Protein AF-A0A645IDK8-F1 (afdb_monomer_lite)

Secondary structure (DSSP, 8-state):
----S--TT-S--TTGGGGGT--SS-GGG--HHHHHHHHHHT-TT----EEE----GGGTS--HHHHHHHHHHHHHHHHH-TTSEEEP-PPPP-S--TTSHHHHHHHHHT-

Sequence (111 aa):
MSNSGLKKGILFNDYAMVEFGANDLGHNGDIAWVKATEDFLNKSDCDRNVIMWSWCGGCSDNTETGINAYLKNMDKLEKKFPNVTFVYMTGHLDGSGKNGNLNKINNIIRT

Organism: NCBI:txid1076179

Foldseek 3Di:
DDDQLDDPPDPDSPPNLVVQPDDFPQQQQDDSSLSSVVVQCPPPPDPAQEDEHAHDCSLQPYDPVSLVSRVVSLVVVCVVRVSHHYDQDQHDDDPQPCPGSSVVSRVSSVD

Radius of gyration: 14.66 Å; chains: 1; bounding box: 45×23×33 Å

Structure (mmCIF, N/CA/C/O backbone):
data_AF-A0A645IDK8-F1
#
_entry.id   AF-A0A645IDK8-F1
#
loop_
_atom_site.group_PDB
_atom_site.id
_atom_site.type_symbol
_atom_site.label_atom_id
_atom_site.label_alt_id
_atom_site.label_comp_id
_atom_site.label_asym_id
_atom_site.label_entity_id
_atom_site.label_seq_id
_atom_site.pdbx_PDB_ins_code
_atom_site.Cartn_x
_atom_site.Cartn_y
_atom_site.Cartn_z
_atom_site.occupancy
_atom_site.B_iso_or_equiv
_atom_site.auth_seq_id
_atom_site.auth_comp_id
_atom_site.auth_asym_id
_atom_site.auth_atom_id
_atom_site.pdbx_PDB_model_num
ATOM 1 N N . MET A 1 1 ? -26.448 -5.672 1.280 1.00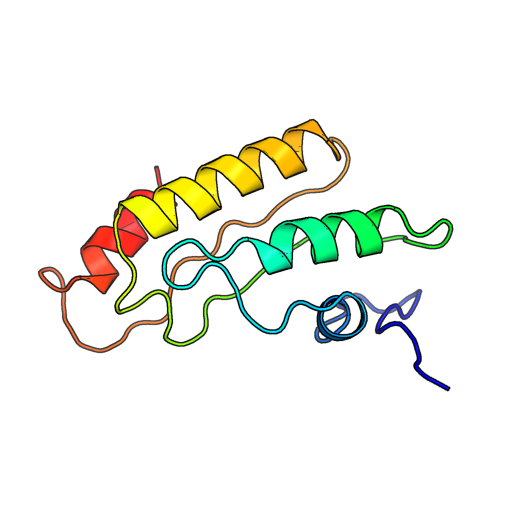 38.19 1 MET A N 1
ATOM 2 C CA . MET A 1 1 ? -25.750 -5.519 2.571 1.00 38.19 1 MET A CA 1
ATOM 3 C C . MET A 1 1 ? -24.264 -5.661 2.276 1.00 38.19 1 MET A C 1
ATOM 5 O O . MET A 1 1 ? -23.831 -6.782 2.045 1.00 38.19 1 MET A O 1
ATOM 9 N N . SER A 1 2 ? -23.530 -4.550 2.120 1.00 46.19 2 SER A N 1
ATOM 10 C CA . SER A 1 2 ? -22.063 -4.619 2.038 1.00 46.19 2 SER A CA 1
ATOM 11 C C . SER A 1 2 ? -21.553 -4.902 3.445 1.00 46.19 2 SER A C 1
ATOM 13 O O . SER A 1 2 ? -22.132 -4.415 4.419 1.00 46.19 2 SER A O 1
ATOM 15 N N . ASN A 1 3 ? -20.572 -5.783 3.567 1.00 58.38 3 ASN A N 1
ATOM 16 C CA . ASN A 1 3 ? -20.167 -6.319 4.856 1.00 58.38 3 ASN A CA 1
ATOM 17 C C . ASN A 1 3 ? -18.733 -5.899 5.165 1.00 58.38 3 ASN A C 1
ATOM 19 O O . ASN A 1 3 ? -17.939 -6.766 5.491 1.00 58.38 3 ASN A O 1
ATOM 23 N N . SER A 1 4 ? -18.416 -4.604 5.023 1.00 5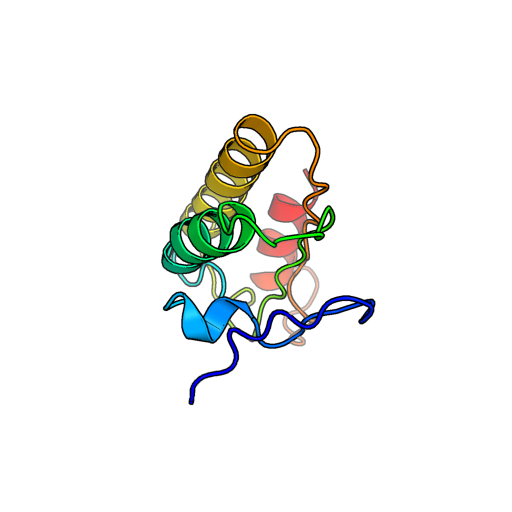8.91 4 SER A N 1
ATOM 24 C CA . SER A 1 4 ? -17.187 -3.841 5.354 1.00 58.91 4 SER A CA 1
ATOM 25 C C . SER A 1 4 ? -15.807 -4.462 5.068 1.00 58.91 4 SER A C 1
ATOM 27 O O . SER A 1 4 ? -14.790 -3.875 5.427 1.00 58.91 4 SER A O 1
ATOM 29 N N . GLY A 1 5 ? -15.745 -5.680 4.542 1.00 69.88 5 GLY A N 1
ATOM 30 C CA . GLY A 1 5 ? -14.675 -6.665 4.729 1.00 69.88 5 GLY A CA 1
ATOM 31 C C . GLY A 1 5 ? -14.140 -6.876 6.156 1.00 69.88 5 GLY A C 1
ATOM 32 O O . GLY A 1 5 ? -13.385 -7.824 6.369 1.00 69.88 5 GLY A O 1
ATOM 33 N N . LEU A 1 6 ? -14.525 -6.064 7.151 1.00 81.00 6 LEU A N 1
ATOM 34 C CA . LEU A 1 6 ? -14.132 -6.223 8.545 1.00 81.00 6 LEU A CA 1
ATOM 35 C C . LEU A 1 6 ? -14.875 -7.395 9.180 1.00 81.00 6 LEU A C 1
ATOM 37 O O . LEU A 1 6 ? -16.073 -7.325 9.450 1.00 81.00 6 LEU A O 1
ATOM 41 N N . LYS A 1 7 ? -14.138 -8.466 9.471 1.00 82.50 7 LYS A N 1
ATOM 42 C CA . LYS A 1 7 ? -14.645 -9.615 10.222 1.00 82.50 7 LYS A CA 1
ATOM 43 C C . LYS A 1 7 ? -13.856 -9.783 11.513 1.00 82.50 7 LYS A C 1
ATOM 45 O O . LYS A 1 7 ? -12.718 -10.251 11.504 1.00 82.50 7 LYS A O 1
ATOM 50 N N . LYS A 1 8 ? -14.454 -9.392 12.639 1.00 82.69 8 LYS A N 1
ATOM 51 C CA . LYS A 1 8 ? -13.853 -9.593 13.967 1.00 82.69 8 LYS A CA 1
ATOM 52 C C . LYS A 1 8 ? -13.538 -11.070 14.199 1.00 82.69 8 LYS A C 1
ATOM 54 O O . LYS A 1 8 ? -14.282 -11.941 13.750 1.00 82.69 8 LYS A O 1
ATOM 59 N N . GLY A 1 9 ? -12.433 -11.346 14.885 1.00 81.38 9 GLY A N 1
ATOM 60 C CA . GLY A 1 9 ? -11.978 -12.715 15.153 1.00 81.38 9 GLY A CA 1
ATOM 61 C C . GLY A 1 9 ? -11.365 -13.446 13.951 1.00 81.38 9 GLY A C 1
ATOM 62 O O . GLY A 1 9 ? -10.907 -14.574 14.111 1.00 81.38 9 GLY A O 1
ATOM 63 N N . ILE A 1 10 ? -11.309 -12.822 12.769 1.00 81.75 10 ILE A N 1
ATOM 64 C CA . ILE A 1 10 ? -10.491 -13.300 11.650 1.00 81.75 10 ILE A CA 1
ATOM 65 C C . ILE A 1 10 ? -9.129 -12.613 11.697 1.00 81.75 10 ILE A C 1
ATOM 67 O O . ILE A 1 10 ? -9.041 -11.401 11.885 1.00 81.75 10 ILE A O 1
ATOM 71 N N . LEU A 1 11 ? -8.075 -13.407 11.495 1.00 81.00 11 L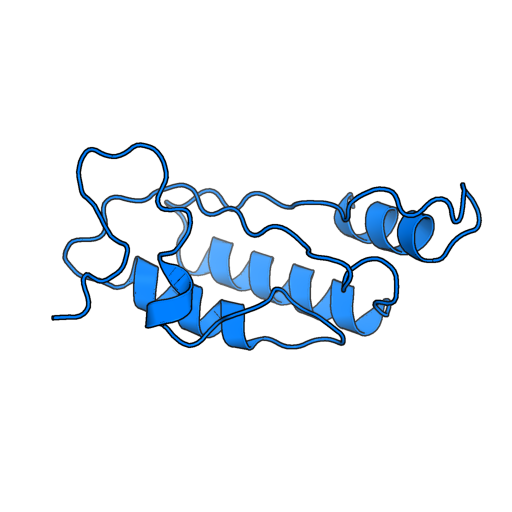EU A N 1
ATOM 72 C CA . LEU A 1 11 ? -6.688 -12.950 11.522 1.00 81.00 11 LEU A CA 1
ATOM 73 C C . LEU A 1 11 ? -6.383 -11.908 10.427 1.00 81.00 11 LEU A C 1
ATOM 75 O O . LEU A 1 11 ? -5.756 -10.894 10.713 1.00 81.00 11 LEU A O 1
ATOM 79 N N . PHE A 1 12 ? -6.852 -12.136 9.194 1.00 83.19 12 PHE A N 1
ATOM 80 C CA . PHE A 1 12 ? -6.609 -11.264 8.041 1.00 83.19 12 PHE A CA 1
ATOM 81 C C . PHE A 1 12 ? -7.907 -10.901 7.314 1.00 83.19 12 PHE A C 1
ATOM 83 O O . PHE A 1 12 ? -8.683 -11.782 6.953 1.00 83.19 12 PHE A O 1
ATOM 90 N N . ASN A 1 13 ? -8.110 -9.603 7.062 1.00 86.12 13 ASN A N 1
ATOM 91 C CA . ASN A 1 13 ? -9.165 -9.122 6.168 1.00 86.12 13 ASN A CA 1
ATOM 92 C C . ASN A 1 13 ? -8.527 -8.736 4.836 1.00 86.12 13 ASN A C 1
ATOM 94 O O . ASN A 1 13 ? -8.015 -7.629 4.683 1.00 86.12 13 ASN A O 1
ATOM 98 N N . ASP A 1 14 ? -8.554 -9.650 3.883 1.00 83.56 14 ASP A N 1
ATOM 99 C CA . ASP A 1 14 ? -7.883 -9.548 2.587 1.00 83.56 14 ASP A CA 1
ATOM 100 C C . ASP A 1 14 ? -8.666 -8.749 1.528 1.00 83.56 14 ASP A C 1
ATOM 102 O O . ASP A 1 14 ? -8.145 -8.494 0.448 1.00 83.56 14 ASP A O 1
ATOM 106 N N . TYR A 1 15 ? -9.888 -8.293 1.832 1.00 80.06 15 TYR A N 1
ATOM 107 C CA . TYR A 1 15 ? -10.725 -7.513 0.904 1.00 80.06 15 TYR A CA 1
ATOM 108 C C . TYR A 1 15 ? -11.359 -6.252 1.519 1.00 80.06 15 TYR A C 1
ATOM 110 O O . TYR A 1 15 ? -12.257 -5.653 0.929 1.00 80.06 15 TYR A O 1
ATOM 118 N N . ALA A 1 16 ? -10.909 -5.818 2.703 1.00 82.19 16 ALA A N 1
ATOM 119 C CA . ALA A 1 16 ? -11.539 -4.711 3.433 1.00 82.19 16 ALA A CA 1
ATOM 120 C C . ALA A 1 16 ? -11.495 -3.367 2.690 1.00 82.19 16 ALA A C 1
ATOM 122 O O . ALA A 1 16 ? -12.456 -2.605 2.733 1.00 82.19 16 ALA A O 1
ATOM 123 N N . MET A 1 17 ? -10.399 -3.080 1.991 1.00 87.69 17 MET A N 1
ATOM 124 C CA . MET A 1 17 ? -10.110 -1.735 1.481 1.00 87.69 17 MET A CA 1
ATOM 125 C C . MET A 1 17 ? -10.924 -1.339 0.240 1.00 87.69 17 MET A C 1
ATOM 127 O O . MET A 1 17 ? -11.111 -0.147 -0.011 1.00 87.69 17 MET A O 1
ATOM 131 N N . VAL A 1 18 ? -11.484 -2.316 -0.482 1.00 85.31 18 VAL A N 1
ATOM 132 C CA . VAL A 1 18 ? -12.356 -2.077 -1.647 1.00 85.31 18 VAL A CA 1
ATOM 133 C C . VAL A 1 18 ? -13.622 -1.327 -1.233 1.00 85.31 18 VAL A C 1
ATOM 135 O O . VAL A 1 18 ? -14.064 -0.417 -1.934 1.00 85.31 18 VAL A O 1
ATOM 138 N N . GLU A 1 19 ? -14.174 -1.633 -0.054 1.00 85.31 19 GLU A N 1
ATOM 139 C CA . GLU A 1 19 ? -15.355 -0.935 0.472 1.00 85.31 19 GLU A CA 1
ATOM 140 C C . GLU A 1 19 ? -15.068 0.530 0.854 1.00 85.31 19 GLU A C 1
ATOM 142 O O . GLU A 1 19 ? -16.001 1.322 0.972 1.00 85.31 19 GLU A O 1
ATOM 147 N N . PHE A 1 20 ? -13.791 0.910 0.978 1.00 88.25 20 PHE A N 1
ATOM 148 C CA . PHE A 1 20 ? -13.342 2.283 1.237 1.00 88.25 20 PHE A CA 1
ATOM 149 C C . PHE A 1 20 ? -12.799 2.983 -0.019 1.00 88.25 20 PHE A C 1
ATOM 151 O O . PHE A 1 20 ? -12.204 4.056 0.072 1.00 88.25 20 PHE A O 1
ATOM 158 N N . GLY A 1 21 ? -13.032 2.405 -1.203 1.00 88.12 21 GLY A N 1
ATOM 159 C CA . GLY A 1 21 ? -12.760 3.047 -2.489 1.00 88.12 21 GLY A CA 1
ATOM 160 C C . GLY A 1 21 ? -11.334 2.886 -3.014 1.00 88.12 21 GLY A C 1
ATOM 161 O O . GLY A 1 21 ? -10.963 3.602 -3.942 1.00 88.12 21 GLY A O 1
ATOM 162 N N . ALA A 1 22 ? -10.542 1.961 -2.465 1.00 91.19 22 ALA A N 1
ATOM 163 C CA . ALA A 1 22 ? -9.212 1.647 -2.983 1.00 91.19 22 ALA A CA 1
ATOM 164 C C . ALA A 1 22 ? -9.157 0.241 -3.589 1.00 91.19 22 ALA A C 1
ATOM 166 O O . ALA A 1 22 ? -9.462 -0.746 -2.921 1.00 91.19 22 ALA A O 1
ATOM 167 N N . ASN A 1 23 ? -8.726 0.168 -4.850 1.00 88.19 23 ASN A N 1
ATOM 168 C CA . ASN A 1 23 ? -8.602 -1.083 -5.606 1.00 88.19 23 ASN A CA 1
ATOM 169 C C . ASN A 1 23 ? -7.145 -1.486 -5.876 1.00 88.19 23 ASN A C 1
ATOM 171 O O . ASN A 1 23 ? -6.902 -2.625 -6.258 1.00 88.19 23 ASN A O 1
ATOM 175 N N . ASP A 1 24 ? -6.192 -0.564 -5.711 1.00 91.12 24 ASP A N 1
ATOM 176 C CA . ASP A 1 24 ? -4.780 -0.794 -6.013 1.00 91.12 24 ASP A CA 1
ATOM 177 C C . ASP A 1 24 ? -3.871 0.072 -5.128 1.00 91.12 24 ASP A C 1
ATOM 179 O O . ASP A 1 24 ? -4.314 1.057 -4.528 1.00 91.12 24 ASP A O 1
ATOM 183 N N . LEU A 1 25 ? -2.594 -0.300 -5.057 1.00 93.19 25 LEU A N 1
ATOM 184 C CA . LEU A 1 25 ? -1.556 0.394 -4.310 1.00 93.19 25 LEU A CA 1
ATOM 185 C C . LEU A 1 25 ? -0.704 1.243 -5.256 1.00 93.19 25 LEU A C 1
ATOM 187 O O . LEU A 1 25 ? 0.052 0.711 -6.063 1.00 93.19 25 LEU A O 1
ATOM 191 N N . GLY A 1 26 ? -0.745 2.567 -5.097 1.00 91.81 26 GLY A N 1
ATOM 192 C CA . GLY A 1 26 ? 0.397 3.440 -5.400 1.00 91.81 26 GLY A CA 1
ATOM 193 C C . GLY A 1 26 ? 0.851 3.564 -6.860 1.00 91.81 26 GLY A C 1
ATOM 194 O O . GLY A 1 26 ? 1.871 4.218 -7.104 1.00 91.81 26 GLY A O 1
ATOM 195 N N . HIS A 1 27 ? 0.173 2.938 -7.827 1.00 92.38 27 HIS A N 1
ATOM 196 C CA . HIS A 1 27 ? 0.585 2.955 -9.232 1.00 92.38 27 HIS A CA 1
ATOM 197 C C . HIS A 1 27 ? 0.700 4.407 -9.723 1.00 92.38 27 HIS A C 1
ATOM 199 O O . HIS A 1 27 ? -0.237 5.193 -9.585 1.00 92.38 27 HIS A O 1
ATOM 205 N N . ASN A 1 28 ? 1.869 4.785 -10.253 1.00 89.44 28 ASN A N 1
ATOM 206 C CA . ASN A 1 28 ? 2.190 6.151 -10.694 1.00 89.44 28 ASN A CA 1
ATOM 207 C C . ASN A 1 28 ? 1.886 7.263 -9.668 1.00 89.44 28 ASN A C 1
ATOM 209 O O . ASN A 1 28 ? 1.612 8.403 -10.040 1.00 89.44 28 ASN A O 1
ATOM 213 N N . GLY A 1 29 ? 1.975 6.952 -8.372 1.00 92.62 29 GLY A N 1
ATOM 214 C CA . GLY A 1 29 ? 1.738 7.915 -7.298 1.00 92.62 29 GLY A CA 1
ATOM 215 C C . GLY A 1 29 ? 0.271 8.088 -6.909 1.00 92.62 29 GLY A C 1
ATOM 216 O O . GLY A 1 29 ? -0.047 9.064 -6.228 1.00 92.62 29 GLY A O 1
ATOM 217 N N . ASP A 1 30 ? -0.613 7.166 -7.300 1.00 95.00 30 ASP A N 1
ATOM 218 C CA . ASP A 1 30 ? -1.970 7.114 -6.758 1.00 95.00 30 ASP A CA 1
ATOM 219 C C . ASP A 1 30 ? -1.963 6.984 -5.221 1.00 95.00 30 ASP A C 1
ATOM 221 O O . ASP A 1 30 ? -1.169 6.249 -4.626 1.00 95.00 30 ASP A O 1
ATOM 225 N N . ILE A 1 31 ? -2.858 7.719 -4.562 1.00 96.12 31 ILE A N 1
ATOM 226 C CA . ILE A 1 31 ? -2.960 7.761 -3.096 1.00 96.12 31 ILE A CA 1
ATOM 227 C C . ILE A 1 31 ? -4.359 7.406 -2.585 1.00 96.12 31 ILE A C 1
ATOM 229 O O . ILE A 1 31 ? -4.652 7.651 -1.413 1.00 96.12 31 ILE A O 1
ATOM 233 N N . ALA A 1 32 ? -5.235 6.829 -3.415 1.00 95.06 32 ALA A N 1
ATOM 234 C CA . ALA A 1 32 ? -6.585 6.455 -2.988 1.00 95.06 32 ALA A CA 1
ATOM 235 C C . ALA A 1 32 ? -6.551 5.465 -1.807 1.00 95.06 32 ALA A C 1
ATOM 237 O O . ALA A 1 32 ? -7.317 5.596 -0.848 1.00 95.06 32 ALA A O 1
ATOM 238 N N . TRP A 1 33 ? -5.581 4.544 -1.822 1.00 95.94 33 TRP A N 1
ATOM 239 C CA . TRP A 1 33 ? -5.307 3.585 -0.747 1.00 95.94 33 TRP A CA 1
ATOM 240 C C . TRP A 1 33 ? -5.037 4.235 0.618 1.00 95.94 33 TRP A C 1
ATOM 242 O O . TRP A 1 33 ? -5.352 3.636 1.648 1.00 95.94 33 TRP A O 1
ATOM 252 N N . VAL A 1 34 ? -4.509 5.465 0.652 1.00 97.50 34 VAL A N 1
ATOM 253 C CA . VAL A 1 34 ? -4.230 6.190 1.901 1.00 97.50 34 VAL A CA 1
ATOM 254 C C . VAL A 1 34 ? -5.541 6.503 2.601 1.00 97.50 34 VAL A C 1
ATOM 256 O O . VAL A 1 34 ? -5.752 6.066 3.728 1.00 97.50 34 VAL A O 1
ATOM 259 N N . LYS A 1 35 ? -6.457 7.194 1.910 1.00 96.38 35 LYS A N 1
ATOM 260 C CA . LYS A 1 35 ? -7.766 7.545 2.472 1.00 96.38 35 LYS A CA 1
ATOM 261 C C . LYS A 1 35 ? -8.552 6.291 2.856 1.00 96.38 35 LYS A C 1
ATOM 263 O O . LYS A 1 35 ? -9.133 6.256 3.934 1.00 96.38 35 LYS A O 1
ATOM 268 N N . ALA A 1 36 ? -8.515 5.254 2.019 1.00 95.94 36 ALA A N 1
ATOM 269 C CA . ALA A 1 36 ? -9.175 3.988 2.320 1.00 95.94 36 ALA A CA 1
ATOM 270 C C . ALA A 1 36 ? -8.652 3.341 3.614 1.00 95.94 36 ALA A C 1
ATOM 272 O O . ALA A 1 36 ? -9.435 2.893 4.449 1.00 95.94 36 ALA A O 1
ATOM 273 N N . THR A 1 37 ? -7.331 3.353 3.810 1.00 96.44 37 THR A N 1
ATOM 274 C CA . THR A 1 37 ? -6.691 2.842 5.030 1.00 96.44 37 THR A CA 1
ATOM 275 C C . THR A 1 37 ? -7.090 3.662 6.254 1.00 96.44 37 THR A C 1
ATOM 277 O O . THR A 1 37 ? -7.413 3.092 7.296 1.00 96.44 37 THR A O 1
ATOM 280 N N . GLU A 1 38 ? -7.106 4.992 6.137 1.00 97.31 38 GLU A N 1
ATOM 281 C CA . GLU A 1 38 ? -7.545 5.874 7.221 1.00 97.31 38 GLU A CA 1
ATOM 282 C C . GLU A 1 38 ? -9.006 5.622 7.603 1.00 97.31 38 GLU A C 1
ATOM 284 O O . GLU A 1 38 ? -9.314 5.486 8.785 1.00 97.31 38 GLU A O 1
ATOM 289 N N . ASP A 1 39 ? -9.904 5.546 6.621 1.00 95.62 39 ASP A N 1
ATOM 290 C CA . ASP A 1 39 ? -11.329 5.316 6.857 1.00 95.62 39 ASP A CA 1
ATOM 291 C C . ASP A 1 39 ? -11.568 3.945 7.512 1.00 95.62 39 ASP A C 1
ATOM 293 O O . ASP A 1 39 ? -12.366 3.841 8.446 1.00 95.62 39 ASP A O 1
ATOM 297 N N . PHE A 1 40 ? -10.838 2.909 7.082 1.00 94.69 40 PHE A N 1
ATOM 298 C CA . PHE A 1 40 ? -10.899 1.575 7.680 1.00 94.69 40 PHE A CA 1
ATOM 299 C C . PHE A 1 40 ? -10.440 1.570 9.145 1.00 94.69 40 PHE A C 1
ATOM 301 O O . PHE A 1 40 ? -11.137 1.036 10.011 1.00 94.69 40 PHE A O 1
ATOM 308 N N . LEU A 1 41 ? -9.287 2.179 9.439 1.00 95.19 41 LEU A N 1
ATOM 309 C CA . LEU A 1 41 ? -8.729 2.239 10.795 1.00 95.19 41 LEU A CA 1
ATOM 310 C C . LEU A 1 41 ? -9.551 3.127 11.740 1.00 95.19 41 LEU A C 1
ATOM 312 O O . LEU A 1 41 ? -9.591 2.862 12.938 1.00 95.19 41 LEU A O 1
ATOM 316 N N . ASN A 1 42 ? -10.241 4.143 11.217 1.00 95.56 42 ASN A N 1
ATOM 317 C CA . ASN A 1 42 ? -11.104 5.029 12.004 1.00 95.56 42 ASN A CA 1
ATOM 318 C C . ASN A 1 42 ? -12.484 4.437 12.323 1.00 95.56 42 ASN A C 1
ATOM 320 O O . ASN A 1 42 ? -13.269 5.071 13.035 1.00 95.56 42 ASN A O 1
ATOM 324 N N . LYS A 1 43 ? -12.820 3.240 11.824 1.00 92.56 43 LYS A N 1
ATOM 325 C CA . LYS A 1 43 ? -14.055 2.572 12.241 1.00 92.56 43 LYS A CA 1
ATOM 326 C C . LYS A 1 43 ? -14.019 2.321 13.744 1.00 92.56 43 LYS A C 1
ATOM 328 O O . LYS A 1 43 ? -13.075 1.733 14.262 1.00 92.56 43 LYS A O 1
ATOM 333 N N . SER A 1 44 ? -15.105 2.680 14.424 1.00 91.06 44 SER A N 1
ATOM 334 C CA . SER A 1 44 ? -15.246 2.500 15.874 1.00 91.06 44 SER A CA 1
ATOM 335 C C . SER A 1 44 ? -15.114 1.045 16.331 1.00 91.06 44 SER A C 1
ATOM 337 O O . SER A 1 44 ? -14.830 0.791 17.498 1.00 91.06 44 SER A O 1
ATOM 339 N N . ASP A 1 45 ? -15.332 0.091 15.428 1.00 89.88 45 ASP A N 1
ATOM 340 C CA . ASP A 1 45 ? -15.266 -1.337 15.685 1.00 89.88 45 ASP A CA 1
ATOM 341 C C . ASP A 1 45 ? -14.015 -2.019 15.107 1.00 89.88 45 ASP A C 1
ATOM 343 O O . ASP A 1 45 ? -13.946 -3.250 15.144 1.00 89.88 45 ASP A O 1
ATOM 347 N N . CYS A 1 46 ? -13.038 -1.252 14.604 1.00 91.25 46 CYS A N 1
ATOM 348 C CA . CYS A 1 46 ? -11.789 -1.787 14.069 1.00 91.25 46 CYS A CA 1
ATOM 349 C C . CYS A 1 46 ? -10.883 -2.331 15.181 1.00 91.25 46 CYS A C 1
ATOM 351 O O . CYS A 1 46 ? -10.502 -1.620 16.107 1.00 91.25 46 CYS A O 1
ATOM 353 N N . ASP A 1 47 ? -10.505 -3.600 15.057 1.00 91.31 47 ASP A N 1
ATOM 354 C CA . ASP A 1 47 ? -9.594 -4.328 15.945 1.00 91.31 47 ASP A CA 1
ATOM 355 C C . ASP A 1 47 ? -8.281 -4.712 15.233 1.00 91.31 47 ASP A C 1
ATOM 357 O O . ASP A 1 47 ? -7.606 -5.663 15.625 1.00 91.31 47 ASP A O 1
ATOM 361 N N . ARG A 1 48 ? -7.916 -4.012 14.149 1.00 93.31 48 ARG A N 1
ATOM 362 C CA . ARG A 1 48 ? -6.680 -4.272 13.392 1.00 93.31 48 ARG A CA 1
ATOM 363 C C . ARG A 1 48 ? -5.542 -3.376 13.867 1.00 93.31 48 ARG A C 1
ATOM 365 O O . ARG A 1 48 ? -5.680 -2.162 13.940 1.00 93.31 48 ARG A O 1
ATOM 372 N N . ASN A 1 49 ? -4.395 -3.997 14.115 1.00 94.81 49 ASN A N 1
ATOM 373 C CA . ASN A 1 49 ? -3.142 -3.340 14.485 1.00 94.81 49 ASN A CA 1
ATOM 374 C C . ASN A 1 49 ? -1.994 -3.650 13.509 1.00 94.81 49 ASN A C 1
ATOM 376 O O . ASN A 1 49 ? -0.860 -3.262 13.765 1.00 94.81 49 ASN A O 1
ATOM 380 N N . VAL A 1 50 ? -2.273 -4.332 12.396 1.00 96.19 50 VAL A N 1
ATOM 381 C CA . VAL A 1 50 ? -1.320 -4.566 11.306 1.00 96.19 50 VAL A CA 1
ATOM 382 C C . VAL A 1 50 ? -2.007 -4.246 9.986 1.00 96.19 50 VAL A C 1
ATOM 384 O O . VAL A 1 50 ? -3.112 -4.731 9.733 1.00 96.19 50 VAL A O 1
ATOM 387 N N . ILE A 1 51 ? -1.348 -3.452 9.144 1.00 96.44 51 ILE A N 1
ATOM 388 C CA . ILE A 1 51 ? -1.771 -3.153 7.776 1.00 96.44 51 ILE A CA 1
ATOM 389 C C . ILE A 1 51 ? -0.662 -3.573 6.820 1.00 96.44 51 ILE A C 1
ATOM 391 O O . ILE A 1 51 ? 0.500 -3.208 6.988 1.00 96.44 51 ILE A O 1
ATOM 395 N N . MET A 1 52 ? -1.039 -4.330 5.796 1.00 94.50 52 MET A N 1
ATOM 396 C CA . MET A 1 52 ? -0.163 -4.725 4.703 1.00 94.50 52 MET A CA 1
ATOM 397 C C . MET A 1 52 ? -0.902 -4.479 3.395 1.00 94.50 52 MET A C 1
ATOM 399 O O . MET A 1 52 ? -1.990 -5.014 3.187 1.00 94.50 52 MET A O 1
ATOM 403 N N . TRP A 1 53 ? -0.295 -3.686 2.521 1.00 94.19 53 TRP A N 1
ATOM 404 C CA . TRP A 1 53 ? -0.715 -3.560 1.133 1.00 94.19 53 TRP A CA 1
ATOM 405 C C . TRP A 1 53 ? 0.272 -4.311 0.251 1.00 94.19 53 TRP A C 1
ATOM 407 O O . TRP A 1 53 ? 1.479 -4.212 0.453 1.00 94.19 53 TRP A O 1
ATOM 417 N N . SER A 1 54 ? -0.234 -5.050 -0.731 1.00 92.06 54 SER A N 1
ATOM 418 C CA . SER A 1 54 ? 0.605 -5.699 -1.734 1.00 92.06 54 SER A CA 1
ATOM 419 C C . SER A 1 54 ? 0.549 -4.930 -3.036 1.00 92.06 54 SER A C 1
ATOM 421 O O . SER A 1 54 ? -0.519 -4.496 -3.462 1.00 92.06 54 SER A O 1
ATOM 423 N N . TRP A 1 55 ? 1.688 -4.845 -3.709 1.00 93.81 55 TRP A N 1
ATOM 424 C CA . TRP A 1 55 ? 1.716 -4.435 -5.102 1.00 93.81 55 TRP A CA 1
ATOM 425 C C . TRP A 1 55 ? 1.102 -5.518 -5.986 1.00 93.81 55 TRP A C 1
ATOM 427 O O . TRP A 1 55 ? 1.367 -6.709 -5.793 1.00 93.81 55 TRP A O 1
ATOM 437 N N . CYS A 1 56 ? 0.325 -5.093 -6.978 1.00 88.50 56 CYS A N 1
ATOM 438 C CA . CYS A 1 56 ? 0.013 -5.899 -8.151 1.00 88.50 56 CYS A CA 1
ATOM 439 C C . CYS A 1 56 ? 1.205 -5.844 -9.141 1.00 88.50 56 CYS A C 1
ATOM 441 O O . CYS A 1 56 ? 2.365 -5.838 -8.723 1.00 88.50 56 CYS A O 1
ATOM 443 N N . GLY A 1 57 ? 0.944 -5.735 -10.448 1.00 89.81 57 GLY A N 1
ATOM 444 C CA . GLY A 1 57 ? 1.966 -5.427 -11.454 1.00 89.81 57 GLY A CA 1
ATOM 445 C C . GLY A 1 57 ? 2.498 -3.988 -11.400 1.00 89.81 57 GLY A C 1
ATOM 446 O O . GLY A 1 57 ? 3.613 -3.752 -11.855 1.00 89.81 57 GLY A O 1
ATOM 447 N N . GLY A 1 58 ? 1.760 -3.053 -10.787 1.00 92.06 58 GLY A N 1
ATOM 448 C CA . GLY A 1 58 ? 2.042 -1.611 -10.806 1.00 92.06 58 GLY A CA 1
ATOM 449 C C . GLY A 1 58 ? 3.300 -1.143 -10.073 1.00 92.06 58 GLY A C 1
ATOM 450 O O . GLY A 1 58 ? 3.577 0.050 -10.030 1.00 92.06 58 GLY A O 1
ATOM 451 N N . CYS A 1 59 ? 4.049 -2.060 -9.465 1.00 95.31 59 CYS A N 1
ATOM 452 C CA . CYS A 1 59 ? 5.390 -1.796 -8.944 1.00 95.31 59 CYS A CA 1
ATOM 453 C C . CYS A 1 59 ? 6.468 -1.974 -10.028 1.00 95.31 59 CYS A C 1
ATOM 455 O O . CYS A 1 59 ? 7.497 -1.303 -9.993 1.00 95.31 59 CYS A O 1
ATOM 457 N N . SER A 1 60 ? 6.220 -2.844 -11.012 1.00 95.44 60 SER A N 1
ATOM 458 C CA . SER A 1 60 ? 7.180 -3.219 -12.060 1.00 95.44 60 SER A CA 1
ATOM 459 C C . SER A 1 60 ? 7.517 -2.050 -12.985 1.00 95.44 60 SER A C 1
ATOM 461 O O . SER A 1 60 ? 8.677 -1.832 -13.338 1.00 95.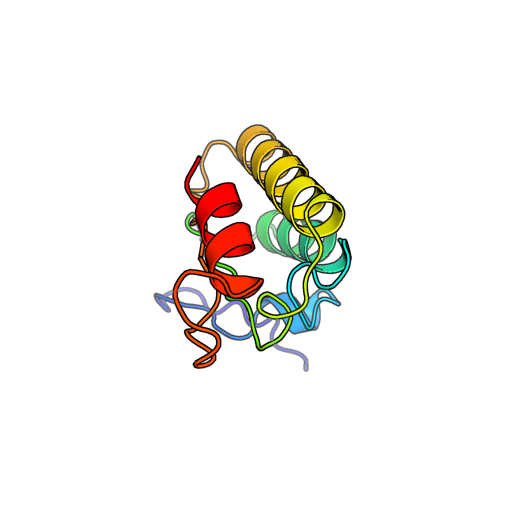44 60 SER A O 1
ATOM 463 N N . ASP A 1 61 ? 6.507 -1.259 -13.333 1.00 94.69 61 ASP A N 1
ATOM 464 C CA . ASP A 1 61 ? 6.588 -0.093 -14.214 1.00 94.69 61 ASP A CA 1
ATOM 465 C C . ASP A 1 61 ? 6.472 1.243 -13.465 1.00 94.69 61 ASP A C 1
ATOM 467 O O . ASP A 1 61 ? 6.449 2.301 -14.093 1.00 94.69 61 ASP A O 1
ATOM 471 N N . ASN A 1 62 ? 6.451 1.220 -12.128 1.00 96.50 62 ASN A N 1
ATOM 472 C CA . ASN A 1 62 ? 6.329 2.444 -11.346 1.00 96.50 62 ASN A CA 1
ATOM 473 C C . ASN A 1 62 ? 7.553 3.352 -11.511 1.00 96.50 62 ASN A C 1
ATOM 475 O O . ASN A 1 62 ? 8.654 2.935 -11.885 1.00 96.50 62 ASN A O 1
ATOM 479 N N . THR A 1 63 ? 7.361 4.612 -11.145 1.00 96.25 63 THR A N 1
ATOM 480 C CA . THR A 1 63 ? 8.404 5.631 -11.144 1.00 96.25 63 THR A CA 1
ATOM 481 C C . THR A 1 63 ? 8.968 5.831 -9.743 1.00 96.25 63 THR A C 1
ATOM 483 O O . THR A 1 63 ? 8.303 5.600 -8.735 1.00 96.25 63 THR A O 1
ATOM 486 N N . GLU A 1 64 ? 10.192 6.346 -9.659 1.00 95.81 64 GLU A N 1
ATOM 487 C CA . GLU A 1 64 ? 10.794 6.761 -8.387 1.00 95.81 64 GLU A CA 1
ATOM 488 C C . GLU A 1 64 ? 9.927 7.794 -7.650 1.00 95.81 64 GLU A C 1
ATOM 490 O O . GLU A 1 64 ? 9.748 7.707 -6.438 1.00 95.81 64 GLU A O 1
ATOM 495 N N . THR A 1 65 ? 9.310 8.730 -8.378 1.00 96.38 65 THR A N 1
ATOM 496 C CA . THR A 1 65 ? 8.358 9.692 -7.806 1.00 96.38 65 THR A CA 1
ATOM 497 C C . THR A 1 65 ? 7.128 9.004 -7.215 1.00 96.38 65 THR A C 1
ATOM 499 O O . THR A 1 65 ? 6.716 9.361 -6.111 1.00 96.38 65 THR A O 1
ATOM 502 N N . GLY A 1 66 ? 6.561 8.009 -7.905 1.00 96.50 66 GLY A N 1
ATOM 503 C CA . GLY A 1 66 ? 5.417 7.241 -7.409 1.00 96.50 66 GLY A CA 1
ATOM 504 C C . GLY A 1 66 ? 5.749 6.447 -6.145 1.00 96.50 66 GLY A C 1
ATOM 505 O O . GLY A 1 66 ? 5.011 6.503 -5.162 1.00 96.50 66 GLY A O 1
ATOM 506 N N . ILE A 1 67 ? 6.913 5.799 -6.112 1.00 97.38 67 ILE A N 1
ATOM 507 C CA . ILE A 1 67 ? 7.381 5.062 -4.929 1.00 97.38 67 ILE A CA 1
ATOM 508 C C . ILE A 1 67 ? 7.694 5.997 -3.762 1.00 97.38 67 ILE A C 1
ATOM 510 O O . ILE A 1 67 ? 7.308 5.710 -2.631 1.00 97.38 67 ILE A O 1
ATOM 514 N N . ASN A 1 68 ? 8.292 7.159 -4.017 1.00 97.00 68 ASN A N 1
ATOM 515 C CA . ASN A 1 68 ? 8.493 8.172 -2.981 1.00 97.00 68 ASN A CA 1
ATOM 516 C C . ASN A 1 68 ? 7.159 8.715 -2.442 1.00 97.00 68 ASN A C 1
ATOM 518 O O . ASN A 1 68 ? 7.053 9.015 -1.252 1.00 97.00 68 ASN A O 1
ATOM 522 N N . ALA A 1 69 ? 6.117 8.816 -3.276 1.00 97.31 69 ALA A N 1
ATOM 523 C CA . ALA A 1 69 ? 4.774 9.157 -2.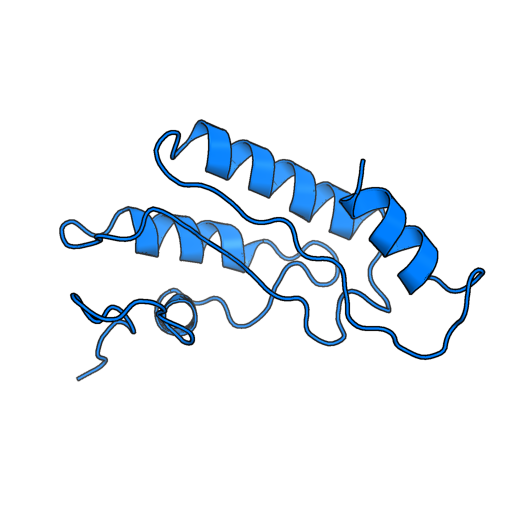813 1.00 97.31 69 ALA A CA 1
ATOM 524 C C . ALA A 1 69 ? 4.184 8.055 -1.919 1.00 97.31 69 ALA A C 1
ATOM 526 O O . ALA A 1 69 ? 3.592 8.373 -0.885 1.00 97.31 69 ALA A O 1
ATOM 527 N N . TYR A 1 70 ? 4.381 6.781 -2.266 1.00 97.44 70 TYR A N 1
ATOM 528 C CA . TYR A 1 70 ? 4.015 5.649 -1.412 1.00 97.44 70 TYR A CA 1
ATOM 529 C C . TYR A 1 70 ? 4.715 5.724 -0.045 1.00 97.44 70 TYR A C 1
ATOM 531 O O . TYR A 1 70 ? 4.030 5.803 0.975 1.00 97.44 70 TYR A O 1
ATOM 539 N N . LEU A 1 71 ? 6.049 5.818 -0.017 1.00 97.62 71 LEU A N 1
ATOM 540 C CA . LEU A 1 71 ? 6.835 5.876 1.225 1.00 97.62 71 LEU A CA 1
ATOM 541 C C . LEU A 1 71 ? 6.443 7.071 2.099 1.00 97.62 71 LEU A C 1
ATOM 543 O O . LEU A 1 71 ? 6.203 6.927 3.296 1.00 97.62 71 LEU A O 1
ATOM 547 N N . LYS A 1 72 ? 6.277 8.252 1.492 1.00 98.12 72 LYS A N 1
ATOM 548 C CA . LYS A 1 72 ? 5.837 9.457 2.205 1.00 98.12 72 LYS A CA 1
ATOM 549 C C . LYS A 1 72 ? 4.467 9.282 2.857 1.00 98.12 72 LYS A C 1
ATOM 551 O O . LYS A 1 72 ? 4.223 9.863 3.910 1.00 98.12 72 LYS A O 1
ATOM 556 N N . ASN A 1 73 ? 3.536 8.575 2.219 1.00 98.31 73 ASN A N 1
ATOM 557 C CA . ASN A 1 73 ? 2.211 8.378 2.800 1.00 98.31 73 ASN A CA 1
ATOM 558 C C . ASN A 1 73 ? 2.171 7.216 3.801 1.00 98.31 73 ASN A C 1
ATOM 560 O O . ASN A 1 73 ? 1.405 7.315 4.754 1.00 98.31 73 ASN A O 1
ATOM 564 N N . MET A 1 74 ? 3.027 6.198 3.666 1.00 98.12 74 MET A N 1
ATOM 565 C CA . MET A 1 74 ? 3.242 5.201 4.723 1.00 98.12 74 MET A CA 1
ATOM 566 C C . MET A 1 74 ? 3.743 5.867 6.015 1.00 98.12 74 MET A C 1
ATOM 568 O O . MET A 1 74 ? 3.107 5.709 7.052 1.00 98.12 74 MET A O 1
ATOM 572 N N . ASP A 1 75 ? 4.758 6.735 5.935 1.00 98.31 75 ASP A N 1
ATOM 573 C CA . ASP A 1 75 ? 5.267 7.506 7.088 1.00 98.31 75 ASP A CA 1
ATOM 574 C C . ASP A 1 75 ? 4.175 8.372 7.753 1.00 98.31 75 ASP A C 1
ATOM 576 O O . ASP A 1 75 ? 4.084 8.472 8.979 1.00 98.31 75 ASP A O 1
ATOM 580 N N . LYS A 1 76 ? 3.283 8.982 6.960 1.00 98.50 76 LYS A N 1
ATOM 581 C CA . LYS A 1 76 ? 2.134 9.722 7.511 1.00 98.50 76 LYS A CA 1
ATOM 582 C C . LYS A 1 76 ? 1.152 8.811 8.240 1.00 98.50 76 LYS A C 1
ATOM 584 O O . LYS A 1 76 ? 0.635 9.212 9.282 1.00 98.50 76 LYS A O 1
ATOM 589 N N . LEU A 1 77 ? 0.862 7.633 7.688 1.00 98.50 77 LEU A N 1
ATOM 590 C CA . LEU A 1 77 ? -0.045 6.668 8.304 1.00 98.50 77 LEU A CA 1
ATOM 591 C C . LEU A 1 77 ? 0.533 6.140 9.619 1.00 98.50 77 LEU A C 1
ATOM 593 O O . LEU A 1 77 ? -0.186 6.116 10.614 1.00 98.50 77 LEU A O 1
ATOM 597 N N . GLU A 1 78 ? 1.827 5.830 9.661 1.00 98.50 78 GLU A N 1
ATOM 598 C CA . GLU A 1 78 ? 2.535 5.424 10.882 1.00 98.50 78 GLU A CA 1
ATOM 599 C C . GLU A 1 78 ? 2.445 6.495 11.975 1.00 98.50 78 GLU A C 1
ATOM 601 O O . GLU A 1 78 ? 2.108 6.197 13.121 1.00 98.50 78 GLU A O 1
ATOM 606 N N . LYS A 1 79 ? 2.655 7.769 11.620 1.00 98.62 79 LYS A N 1
ATOM 607 C CA . LYS A 1 79 ? 2.509 8.897 12.560 1.00 98.62 79 LYS A CA 1
ATOM 608 C C . LYS A 1 79 ? 1.071 9.093 13.034 1.00 98.62 79 LYS A C 1
ATOM 610 O O . LYS A 1 79 ? 0.853 9.483 14.180 1.00 98.62 79 LYS A O 1
ATOM 615 N N . LYS A 1 80 ? 0.091 8.867 12.157 1.00 98.50 80 LYS A N 1
ATOM 616 C CA . LYS A 1 80 ? -1.336 9.052 12.456 1.00 98.50 80 LYS A CA 1
ATOM 617 C C . LYS A 1 80 ? -1.912 7.906 13.291 1.00 98.50 80 LYS A C 1
ATOM 619 O O . LYS A 1 80 ? -2.782 8.151 14.123 1.00 98.50 80 LYS A O 1
ATOM 624 N N . PHE A 1 81 ? -1.414 6.687 13.103 1.00 98.25 81 PHE A N 1
ATOM 625 C CA . PHE A 1 81 ? -1.865 5.479 13.792 1.00 98.25 81 PHE A CA 1
ATOM 626 C C . PHE A 1 81 ? -0.688 4.780 14.491 1.00 98.25 81 PHE A C 1
ATOM 628 O O . PHE A 1 81 ? -0.295 3.687 14.087 1.00 98.25 81 PHE A O 1
ATOM 635 N N . PRO A 1 82 ? -0.145 5.357 15.580 1.00 98.00 82 PRO A N 1
ATOM 636 C CA . PRO A 1 82 ? 1.088 4.871 16.213 1.00 98.00 82 PRO A CA 1
ATOM 637 C C . PRO A 1 82 ? 0.979 3.464 16.826 1.00 98.00 82 PRO A C 1
ATOM 639 O O . PRO A 1 82 ? 1.992 2.838 17.117 1.00 98.00 82 PRO A O 1
ATOM 642 N N . ASN A 1 83 ? -0.242 2.957 17.024 1.00 97.31 83 ASN A N 1
ATOM 643 C CA . ASN A 1 83 ? -0.502 1.609 17.540 1.00 97.31 83 ASN A CA 1
ATOM 644 C C . ASN A 1 83 ? -0.710 0.567 16.424 1.00 97.31 83 ASN A C 1
ATOM 646 O O . ASN A 1 83 ? -1.070 -0.574 16.714 1.00 97.31 83 ASN A O 1
ATOM 650 N N . VAL A 1 84 ? -0.540 0.962 15.160 1.00 98.12 84 VAL A N 1
ATOM 651 C CA . VAL A 1 84 ? -0.688 0.101 13.985 1.00 98.12 84 VAL A CA 1
ATOM 652 C C . VAL A 1 84 ? 0.684 -0.096 13.347 1.00 98.12 84 VAL A C 1
ATOM 654 O O . VAL A 1 84 ? 1.388 0.861 13.046 1.00 98.12 84 VAL A O 1
ATOM 657 N N . THR A 1 85 ? 1.070 -1.348 13.124 1.00 98.19 85 THR A N 1
ATOM 658 C CA . THR A 1 85 ? 2.262 -1.703 12.354 1.00 98.19 85 THR A CA 1
ATOM 659 C C . THR A 1 85 ? 1.936 -1.699 10.866 1.00 98.19 85 THR A C 1
ATOM 661 O O . THR A 1 85 ? 1.056 -2.435 10.415 1.00 98.19 85 THR A O 1
ATOM 664 N N . PHE A 1 86 ? 2.669 -0.907 10.090 1.00 97.81 86 PHE A N 1
ATOM 665 C CA . PHE A 1 86 ? 2.551 -0.870 8.638 1.00 97.81 86 PHE A CA 1
ATOM 666 C C . PHE A 1 86 ? 3.676 -1.694 8.009 1.00 97.81 86 PHE A C 1
ATOM 668 O O . PHE A 1 86 ? 4.855 -1.458 8.257 1.00 97.81 86 PHE A O 1
ATOM 675 N N . VAL A 1 87 ? 3.317 -2.701 7.211 1.00 96.94 87 VAL A N 1
ATOM 676 C CA . VAL A 1 87 ? 4.290 -3.564 6.534 1.00 96.94 87 VAL A CA 1
ATOM 677 C C . VAL A 1 87 ? 4.568 -3.023 5.141 1.00 96.94 87 VAL A C 1
ATOM 679 O O . VAL A 1 87 ? 3.672 -2.959 4.298 1.00 96.94 87 VAL A O 1
ATOM 682 N N . TYR A 1 88 ? 5.830 -2.686 4.890 1.00 96.56 88 TYR A N 1
ATOM 683 C CA . TYR A 1 88 ? 6.302 -2.276 3.576 1.00 96.56 88 TYR A CA 1
ATOM 684 C C . TYR A 1 88 ? 6.567 -3.514 2.717 1.00 96.56 88 TYR A C 1
ATOM 686 O O . TYR A 1 88 ? 7.360 -4.382 3.078 1.00 96.56 88 TYR A O 1
ATOM 694 N N . MET A 1 89 ? 5.906 -3.591 1.565 1.00 94.94 89 MET A N 1
ATOM 695 C CA . MET A 1 89 ? 6.052 -4.695 0.618 1.00 94.94 89 MET A CA 1
ATOM 696 C C . MET A 1 89 ? 6.817 -4.249 -0.622 1.00 94.94 89 MET A C 1
ATOM 698 O O . MET A 1 89 ? 6.606 -3.151 -1.129 1.00 94.94 89 MET A O 1
ATOM 702 N N . THR A 1 90 ? 7.667 -5.125 -1.150 1.00 95.81 90 THR A N 1
ATOM 703 C CA . THR A 1 90 ? 8.266 -4.975 -2.484 1.00 95.81 90 THR A CA 1
ATOM 704 C C . THR A 1 90 ? 7.372 -5.595 -3.559 1.00 95.81 90 THR A C 1
ATOM 706 O O . THR A 1 90 ? 6.577 -6.483 -3.257 1.00 95.81 90 THR A O 1
ATOM 709 N N . GLY A 1 91 ? 7.507 -5.165 -4.814 1.00 94.44 91 GLY A N 1
ATOM 710 C CA . GLY A 1 91 ? 6.811 -5.773 -5.951 1.00 94.44 91 GLY A CA 1
ATOM 711 C C . GLY A 1 91 ? 7.288 -7.193 -6.264 1.00 94.44 91 GLY A C 1
ATOM 712 O O . GLY A 1 91 ? 8.441 -7.548 -5.986 1.00 94.44 91 GLY A O 1
ATOM 713 N N . HIS A 1 92 ? 6.401 -7.999 -6.856 1.00 91.56 92 HIS A N 1
ATOM 714 C CA . HIS A 1 92 ? 6.709 -9.362 -7.294 1.00 91.56 92 HIS A CA 1
ATOM 715 C C . HIS A 1 92 ? 7.749 -9.360 -8.420 1.00 91.56 92 HIS A C 1
ATOM 717 O O . HIS A 1 92 ? 7.757 -8.449 -9.239 1.00 91.56 92 HIS A O 1
ATOM 723 N N . LEU A 1 93 ? 8.604 -10.388 -8.494 1.00 91.62 93 LEU A N 1
ATOM 724 C CA . LEU A 1 93 ? 9.560 -10.527 -9.600 1.00 91.62 93 LEU A CA 1
ATOM 725 C C . LEU A 1 93 ? 8.830 -10.586 -10.952 1.00 91.62 93 LEU A C 1
ATOM 727 O O . LEU A 1 93 ? 7.830 -11.292 -11.085 1.00 91.62 93 LEU A O 1
ATOM 731 N N . ASP A 1 94 ? 9.359 -9.871 -11.946 1.00 93.62 94 ASP A N 1
ATOM 732 C CA . ASP A 1 94 ? 8.787 -9.739 -13.296 1.00 93.62 94 ASP A CA 1
ATOM 733 C C . ASP A 1 94 ? 9.715 -10.266 -14.414 1.00 93.62 94 ASP A C 1
ATOM 735 O O . ASP A 1 94 ? 9.372 -10.223 -15.591 1.00 93.62 94 ASP A O 1
ATOM 739 N N . GLY A 1 95 ? 10.904 -10.769 -14.062 1.00 93.69 95 GLY A N 1
ATOM 740 C CA . GLY A 1 95 ? 11.887 -11.289 -15.019 1.00 93.69 95 GLY A CA 1
ATOM 741 C C . GLY A 1 95 ? 12.790 -10.235 -15.675 1.00 93.69 95 GLY A C 1
ATOM 742 O O . GLY A 1 95 ? 13.667 -10.609 -16.451 1.00 93.69 95 GLY A O 1
ATOM 743 N N . SER A 1 96 ? 12.669 -8.946 -15.332 1.00 94.62 96 SER A N 1
ATOM 744 C CA . SER A 1 96 ? 13.506 -7.864 -15.891 1.00 94.62 96 SER A CA 1
ATOM 745 C C . SER A 1 96 ? 14.971 -7.871 -15.402 1.00 94.62 96 SER A C 1
ATOM 747 O O . SER A 1 96 ? 15.835 -7.188 -15.958 1.00 94.62 96 SER A O 1
ATOM 749 N N . GLY A 1 97 ? 15.286 -8.686 -14.390 1.00 94.19 97 GLY A N 1
ATOM 750 C CA . GLY A 1 97 ? 16.641 -8.899 -13.875 1.00 94.19 97 GLY A CA 1
ATOM 751 C C . GLY A 1 97 ? 17.186 -7.743 -13.024 1.00 94.19 97 GLY A C 1
ATOM 752 O O . GLY A 1 97 ? 16.496 -6.778 -12.710 1.00 94.19 97 GLY A O 1
ATOM 753 N N . LYS A 1 98 ? 18.462 -7.837 -12.624 1.00 95.12 98 LYS A N 1
ATOM 754 C CA . LYS A 1 98 ? 19.105 -6.881 -11.693 1.00 95.12 98 LYS A CA 1
ATOM 755 C C . LYS A 1 98 ? 19.210 -5.439 -12.211 1.00 95.12 98 LYS A C 1
ATOM 757 O O . LYS A 1 98 ? 19.365 -4.525 -11.416 1.00 95.12 98 LYS A O 1
ATOM 762 N N . ASN A 1 99 ? 19.145 -5.253 -13.528 1.00 95.44 99 ASN A N 1
ATOM 763 C CA . ASN A 1 99 ? 19.203 -3.939 -14.173 1.00 95.44 99 ASN A CA 1
ATOM 764 C C . ASN A 1 99 ? 17.803 -3.429 -14.567 1.00 95.44 99 ASN A C 1
ATOM 766 O O . ASN A 1 99 ? 17.695 -2.366 -15.173 1.00 95.44 99 ASN A O 1
ATOM 770 N N . GLY A 1 100 ? 16.750 -4.201 -14.282 1.00 96.31 100 GLY A N 1
ATOM 771 C CA . GLY A 1 100 ? 15.371 -3.846 -14.593 1.00 96.31 100 GLY A CA 1
ATOM 772 C C . GLY A 1 100 ? 14.801 -2.796 -13.642 1.00 96.31 100 GLY A C 1
ATOM 773 O O . GLY A 1 100 ? 15.279 -2.626 -12.515 1.00 96.31 100 GLY A O 1
ATOM 774 N N . ASN A 1 101 ? 13.746 -2.108 -14.088 1.00 96.56 101 ASN A N 1
ATOM 775 C CA . ASN A 1 101 ? 13.096 -1.055 -13.307 1.00 96.56 101 ASN A CA 1
ATOM 776 C C . ASN A 1 101 ? 12.595 -1.576 -11.954 1.00 96.56 101 ASN A C 1
ATOM 778 O O . ASN A 1 101 ? 12.891 -0.973 -10.925 1.00 96.56 101 ASN A O 1
ATOM 782 N N . LEU A 1 102 ? 11.949 -2.746 -11.931 1.00 96.81 102 LEU A N 1
ATOM 783 C CA . LEU A 1 102 ? 11.487 -3.373 -10.695 1.00 96.81 102 LEU A CA 1
ATOM 784 C C . LEU A 1 102 ? 12.613 -3.548 -9.664 1.00 96.81 102 LEU A C 1
ATOM 786 O O . LEU A 1 102 ? 12.393 -3.327 -8.475 1.00 96.81 102 LEU A O 1
ATOM 790 N N . ASN A 1 103 ? 13.826 -3.937 -10.083 1.00 97.00 103 ASN A N 1
ATOM 791 C CA . ASN A 1 103 ? 14.944 -4.074 -9.147 1.00 97.00 103 ASN A CA 1
ATOM 792 C C . ASN A 1 103 ? 15.290 -2.726 -8.499 1.00 97.00 103 ASN A C 1
ATOM 794 O O . ASN A 1 103 ? 15.408 -2.658 -7.275 1.00 97.00 103 ASN A O 1
ATOM 798 N N . LYS A 1 104 ? 15.373 -1.657 -9.306 1.00 96.81 104 LYS A N 1
ATOM 799 C CA . LYS A 1 104 ? 15.593 -0.283 -8.826 1.00 96.81 104 LYS A CA 1
ATOM 800 C C . LYS A 1 104 ? 14.504 0.127 -7.831 1.00 96.81 104 LYS A C 1
ATOM 802 O O . LYS A 1 104 ? 14.822 0.543 -6.720 1.00 96.81 104 LYS A O 1
ATOM 807 N N . ILE A 1 105 ? 13.240 -0.017 -8.216 1.00 96.88 105 ILE A N 1
ATOM 808 C CA . ILE A 1 105 ? 12.079 0.352 -7.400 1.00 96.88 105 ILE A CA 1
ATOM 809 C C . ILE A 1 105 ? 12.054 -0.418 -6.072 1.00 96.88 105 ILE A C 1
ATOM 811 O O . ILE A 1 105 ? 11.928 0.186 -5.007 1.00 96.88 105 ILE A O 1
ATOM 815 N N . ASN A 1 106 ? 12.274 -1.731 -6.103 1.00 96.81 106 AS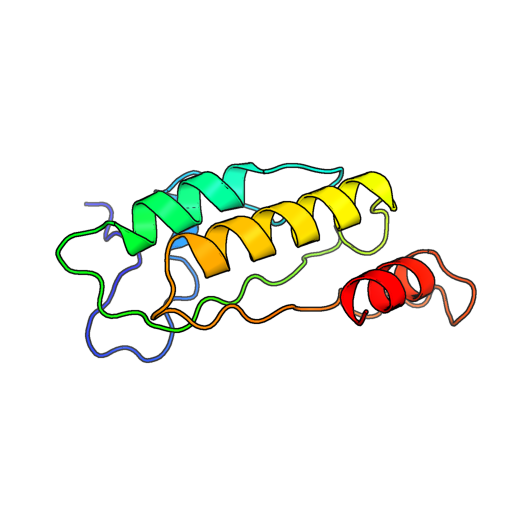N A N 1
ATOM 816 C CA . ASN A 1 106 ? 12.323 -2.547 -4.894 1.00 96.81 106 ASN A CA 1
ATOM 817 C C . ASN A 1 106 ? 13.473 -2.164 -3.955 1.00 96.81 106 ASN A C 1
ATOM 819 O O . ASN A 1 106 ? 13.357 -2.376 -2.752 1.00 96.81 106 ASN A O 1
ATOM 823 N N . ASN A 1 107 ? 14.576 -1.613 -4.467 1.00 96.81 107 ASN A N 1
ATOM 824 C CA . ASN A 1 107 ? 15.657 -1.118 -3.616 1.00 96.81 107 ASN A CA 1
ATOM 825 C C . ASN A 1 107 ? 15.289 0.198 -2.922 1.00 96.81 107 ASN A C 1
ATOM 827 O O . ASN A 1 107 ? 15.675 0.372 -1.774 1.00 96.81 107 ASN A O 1
ATOM 831 N N . ILE A 1 108 ? 14.498 1.066 -3.562 1.00 96.00 108 ILE A N 1
ATOM 832 C CA . ILE A 1 108 ? 13.988 2.301 -2.937 1.00 96.00 108 ILE A CA 1
ATOM 833 C C . ILE A 1 108 ? 13.014 1.973 -1.796 1.00 96.00 108 ILE A C 1
ATOM 835 O O . ILE A 1 108 ? 13.008 2.640 -0.774 1.00 96.00 108 ILE A O 1
ATOM 839 N N . ILE A 1 109 ? 12.204 0.919 -1.926 1.00 96.38 109 ILE A N 1
ATOM 840 C CA . ILE A 1 109 ? 11.275 0.512 -0.856 1.00 96.38 109 ILE A CA 1
ATOM 841 C C . ILE A 1 109 ? 12.013 -0.020 0.389 1.00 96.38 109 ILE A C 1
ATOM 843 O O . ILE A 1 109 ? 11.466 0.010 1.486 1.00 96.38 109 ILE A O 1
ATOM 847 N N . ARG A 1 110 ? 13.235 -0.544 0.229 1.00 94.88 110 ARG A N 1
ATOM 848 C CA . ARG A 1 110 ? 14.009 -1.187 1.308 1.00 94.88 110 ARG A CA 1
ATOM 849 C C . ARG A 1 110 ? 14.881 -0.228 2.123 1.00 94.88 110 ARG A C 1
ATOM 851 O O . ARG A 1 110 ? 15.502 -0.688 3.079 1.00 94.88 110 ARG A O 1
ATOM 858 N N . THR A 1 111 ? 14.996 1.030 1.707 1.00 82.94 111 THR A N 1
ATOM 859 C CA . THR A 1 111 ? 15.777 2.072 2.397 1.00 82.94 111 THR A CA 1
ATOM 860 C C . THR A 1 111 ? 14.943 2.806 3.423 1.00 82.94 111 THR A C 1
ATOM 862 O O . THR A 1 111 ? 15.480 3.030 4.528 1.00 82.94 111 THR A O 1
#

pLDDT: mean 91.62, std 9.71, range [38.19, 98.62]

InterPro domains:
  IPR036514 SGNH hydrolase superfamily [G3DSA:3.40.50.1110] (7-111)